Protein AF-A0A7C9ETB3-F1 (afdb_monomer_lite)

Sequence (134 aa):
LMRLDLLEASVQTIYVTVWASPNVPLHLGKIENADETLRKHAGVRLQPPISTDRHSEMGNWTEREFKVTGNSWDVNSSDISVAGFGWLSLGLKGRATLKLWTYDSVEVVLREPLVLDRAPFLERPGFWLPQTIS

Radius of gyration: 16.66 Å; chains: 1; bounding box: 48×40×36 Å

InterPro domains:
  IPR048422 NOA1/YqeH-like, C-terminal domain [PF21516] (16-113)
  IPR050896 Mitochondrial lipid metabolism GTPase [PTHR46434] (1-134)

Secondary structure (DSSP, 8-state):
-EEEEEEEESSS--EEEEEE-TTS------GGGHHHHHHHHBTTTB-SSPSHHHHHTS--EEEEEEEEEEEESSS--EEEEETTTEEEEEEEEEEEEEEEEEETTS-EEEE--S--S-HHHHSS----------

Structure (mmCIF, N/CA/C/O backbone):
data_AF-A0A7C9ETB3-F1
#
_entry.id   AF-A0A7C9ETB3-F1
#
loop_
_atom_site.group_PDB
_atom_site.id
_atom_site.type_symbol
_atom_site.label_atom_id
_atom_site.label_alt_id
_atom_site.label_comp_id
_atom_site.label_asym_id
_atom_site.label_entity_id
_atom_site.label_seq_id
_atom_site.pdbx_PDB_ins_code
_atom_site.Cartn_x
_atom_site.Cartn_y
_atom_site.Cartn_z
_atom_site.occupancy
_atom_site.B_iso_or_equiv
_atom_site.auth_seq_id
_atom_site.auth_comp_id
_atom_site.auth_asym_id
_atom_site.auth_atom_id
_atom_site.pdbx_PDB_model_num
ATOM 1 N N . LEU A 1 1 ? 4.688 -0.091 -8.298 1.00 93.25 1 LEU A N 1
ATOM 2 C CA . LEU A 1 1 ? 4.447 1.314 -7.882 1.00 93.25 1 LEU A CA 1
ATOM 3 C C . LEU A 1 1 ? 4.467 1.480 -6.370 1.00 93.25 1 LEU A C 1
ATOM 5 O O . LEU A 1 1 ? 5.239 2.289 -5.893 1.00 93.25 1 LEU A O 1
ATOM 9 N N . MET A 1 2 ? 3.663 0.720 -5.627 1.00 96.25 2 MET A N 1
ATOM 10 C CA . MET A 1 2 ? 3.707 0.679 -4.162 1.00 96.25 2 MET A CA 1
ATOM 11 C C . MET A 1 2 ? 3.326 -0.720 -3.662 1.00 96.25 2 MET A C 1
ATOM 13 O O . MET A 1 2 ? 2.728 -1.490 -4.415 1.00 96.25 2 MET A O 1
ATOM 17 N N . ARG A 1 3 ? 3.654 -1.037 -2.410 1.00 97.50 3 ARG A N 1
ATOM 18 C CA . ARG A 1 3 ? 3.192 -2.229 -1.681 1.00 97.50 3 ARG A CA 1
ATOM 19 C C . ARG A 1 3 ? 2.775 -1.812 -0.275 1.00 97.50 3 ARG A C 1
ATOM 21 O O . ARG A 1 3 ? 3.477 -1.025 0.343 1.00 97.50 3 ARG A O 1
ATOM 28 N N . LEU A 1 4 ? 1.662 -2.339 0.226 1.00 98.19 4 LEU A N 1
ATOM 29 C CA . LEU A 1 4 ? 1.246 -2.172 1.617 1.00 98.19 4 LEU A CA 1
ATOM 30 C C . LEU A 1 4 ? 1.265 -3.539 2.301 1.00 98.19 4 LEU A C 1
ATOM 32 O O . LEU A 1 4 ? 0.529 -4.434 1.894 1.00 98.19 4 LEU A O 1
ATOM 36 N N . ASP A 1 5 ? 2.066 -3.665 3.349 1.00 98.31 5 ASP A N 1
ATOM 37 C CA . ASP A 1 5 ? 2.140 -4.853 4.190 1.00 98.31 5 ASP A CA 1
ATOM 38 C C . ASP A 1 5 ? 1.416 -4.582 5.516 1.00 98.31 5 ASP A C 1
ATOM 40 O O . ASP A 1 5 ? 1.665 -3.565 6.168 1.00 98.31 5 ASP A O 1
ATOM 44 N N . LEU A 1 6 ? 0.543 -5.498 5.937 1.00 97.50 6 LEU A N 1
ATOM 45 C CA . LEU A 1 6 ? -0.053 -5.506 7.275 1.00 97.50 6 LEU A CA 1
ATOM 46 C C . LEU A 1 6 ? 0.790 -6.385 8.197 1.00 97.50 6 LEU A C 1
ATOM 48 O O . LEU A 1 6 ? 0.717 -7.607 8.111 1.00 97.50 6 LEU A O 1
ATOM 52 N N . LEU A 1 7 ? 1.595 -5.762 9.059 1.00 97.69 7 LEU A N 1
ATOM 53 C CA . LEU A 1 7 ? 2.533 -6.480 9.925 1.00 97.69 7 LEU A CA 1
ATOM 54 C C . LEU A 1 7 ? 1.836 -7.062 11.155 1.00 97.69 7 LEU A C 1
ATOM 56 O O . LEU A 1 7 ? 2.035 -8.222 11.499 1.00 97.69 7 LEU A O 1
ATOM 60 N N . GLU A 1 8 ? 1.023 -6.243 11.817 1.00 97.31 8 GLU A N 1
ATOM 61 C CA . GLU A 1 8 ? 0.316 -6.610 13.040 1.00 97.31 8 GLU A CA 1
ATOM 62 C C . GLU A 1 8 ? -1.012 -5.855 13.117 1.00 97.31 8 GLU A C 1
ATOM 64 O O . GLU A 1 8 ? -1.106 -4.698 12.699 1.00 97.31 8 GLU A O 1
ATOM 69 N N . ALA A 1 9 ? -2.035 -6.492 13.683 1.00 96.38 9 ALA A N 1
ATOM 70 C CA . ALA A 1 9 ? -3.280 -5.842 14.058 1.00 96.38 9 ALA A CA 1
ATOM 71 C C . ALA A 1 9 ? -3.791 -6.402 15.389 1.00 96.38 9 ALA A C 1
ATOM 73 O O . ALA A 1 9 ? -3.753 -7.606 15.627 1.00 96.38 9 ALA A O 1
ATOM 74 N N . SER A 1 10 ? -4.343 -5.536 16.240 1.00 96.88 10 SER A N 1
ATOM 75 C CA . SER A 1 10 ? -5.017 -5.947 17.481 1.00 96.88 10 SER A CA 1
ATOM 76 C C . SER A 1 10 ? -6.424 -6.513 17.242 1.00 96.88 10 SER A C 1
ATOM 78 O O . SER A 1 10 ? -7.163 -6.761 18.191 1.00 96.88 10 SER A O 1
ATO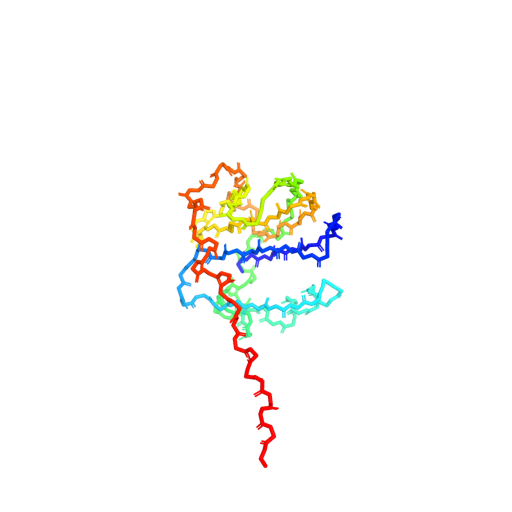M 80 N N . VAL A 1 11 ? -6.830 -6.616 15.980 1.00 91.75 11 VAL A N 1
ATOM 81 C CA . VAL A 1 11 ? -8.145 -7.039 15.504 1.00 91.75 11 VAL A CA 1
ATOM 82 C C . VAL A 1 11 ? -7.966 -8.054 14.386 1.00 91.75 11 VAL A C 1
ATOM 84 O O . VAL A 1 11 ? -6.935 -8.086 13.723 1.00 91.75 11 VAL A O 1
ATOM 87 N N . GLN A 1 12 ? -8.989 -8.873 14.154 1.00 89.25 12 GLN A N 1
ATOM 88 C CA . GLN A 1 12 ? -8.946 -9.921 13.130 1.00 89.25 12 GLN A CA 1
ATOM 89 C C . GLN A 1 12 ? -9.073 -9.391 11.696 1.00 89.25 12 GLN A C 1
ATOM 91 O O . GLN A 1 12 ? -8.844 -10.129 10.742 1.00 89.25 12 GLN A O 1
ATOM 96 N N . THR A 1 13 ? -9.488 -8.139 11.518 1.00 88.50 13 THR A N 1
ATOM 97 C CA . THR A 1 13 ? -9.777 -7.561 10.202 1.00 88.50 13 THR A CA 1
ATOM 98 C C . THR A 1 13 ? -9.381 -6.092 10.187 1.00 88.50 13 THR A C 1
ATOM 100 O O . THR A 1 13 ? -9.335 -5.449 11.229 1.00 88.50 13 THR A O 1
ATOM 103 N N . ILE A 1 14 ? -9.076 -5.572 9.007 1.00 91.19 14 ILE A N 1
ATOM 104 C CA . ILE A 1 14 ? -8.901 -4.152 8.709 1.00 91.19 14 ILE A CA 1
ATOM 105 C C . ILE A 1 14 ? -9.466 -3.925 7.308 1.00 91.19 14 ILE A C 1
ATOM 107 O O . ILE A 1 14 ? -9.292 -4.775 6.433 1.00 91.19 14 ILE A O 1
ATOM 111 N N . TYR A 1 15 ? -10.121 -2.791 7.091 1.00 90.56 15 TYR A N 1
ATOM 112 C CA . TYR A 1 15 ? -10.518 -2.359 5.760 1.00 90.56 15 TYR A CA 1
ATOM 113 C C . TYR A 1 15 ? -9.484 -1.402 5.189 1.00 90.56 15 TYR A C 1
ATOM 115 O O . TYR A 1 15 ? -9.043 -0.460 5.847 1.00 90.56 15 TYR A O 1
ATOM 123 N N . VAL A 1 16 ? -9.109 -1.654 3.939 1.00 93.06 16 VAL A N 1
ATOM 124 C CA . VAL A 1 16 ? -8.240 -0.781 3.155 1.00 93.06 16 VAL A CA 1
ATOM 125 C C . VAL A 1 16 ? -8.994 -0.418 1.884 1.00 93.06 16 VAL A C 1
ATOM 127 O O . VAL A 1 16 ? -9.138 -1.239 0.980 1.00 93.06 16 VAL A O 1
ATOM 130 N N . THR A 1 17 ? -9.487 0.814 1.815 1.00 92.56 17 THR A N 1
ATOM 131 C CA . THR A 1 17 ? -10.124 1.355 0.612 1.00 92.56 17 THR A CA 1
ATOM 132 C C . THR A 1 17 ? -9.067 2.035 -0.247 1.00 92.56 17 THR A C 1
ATOM 134 O O . THR A 1 17 ? -8.433 2.996 0.189 1.00 92.56 17 THR A O 1
ATOM 137 N N . VAL A 1 18 ? -8.878 1.558 -1.475 1.00 93.81 18 VAL A N 1
ATOM 138 C CA . VAL A 1 18 ? -7.892 2.118 -2.407 1.00 93.81 18 VAL A CA 1
ATOM 139 C C . VAL A 1 18 ? -8.548 3.172 -3.292 1.00 93.81 18 VAL A C 1
ATOM 141 O O . VAL A 1 18 ? -9.433 2.862 -4.086 1.00 93.81 18 VAL A O 1
ATOM 144 N N . TRP A 1 19 ? -8.073 4.409 -3.191 1.00 94.50 19 TRP 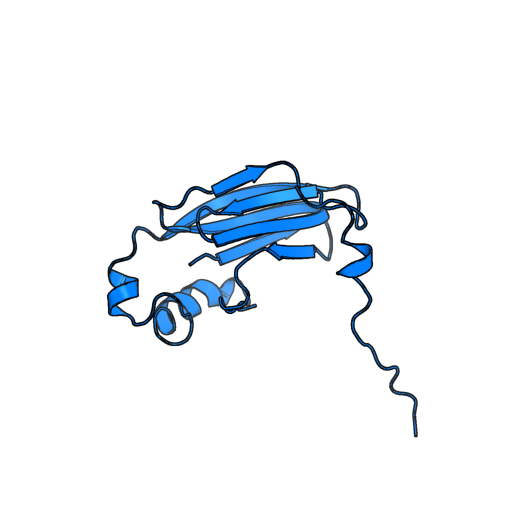A N 1
ATOM 145 C CA . TRP A 1 19 ? -8.469 5.515 -4.053 1.00 94.50 19 TRP A CA 1
ATOM 146 C C . TRP A 1 19 ? -7.348 5.790 -5.048 1.00 94.50 19 TRP A C 1
ATOM 148 O O . TRP A 1 19 ? -6.392 6.500 -4.741 1.00 94.50 19 TRP A O 1
ATOM 158 N N . ALA A 1 20 ? -7.448 5.188 -6.229 1.00 95.00 20 ALA A N 1
ATOM 159 C CA . ALA A 1 20 ? -6.450 5.289 -7.288 1.00 95.00 20 ALA A CA 1
ATOM 160 C C . ALA A 1 20 ? -7.113 5.205 -8.671 1.00 95.00 20 ALA A C 1
ATOM 162 O O . ALA A 1 20 ? -8.321 4.992 -8.791 1.00 95.00 20 ALA A O 1
ATOM 163 N N . SER A 1 21 ? -6.315 5.364 -9.729 1.00 94.88 21 SER A N 1
ATOM 164 C CA . SER A 1 21 ? -6.781 5.142 -11.101 1.00 94.88 21 SER A CA 1
ATOM 165 C C . SER A 1 21 ? -7.303 3.706 -11.278 1.00 94.88 21 SER A C 1
ATOM 167 O O . SER A 1 21 ? -6.599 2.766 -10.903 1.00 94.88 21 SER A O 1
ATOM 169 N N . PRO A 1 22 ? -8.473 3.503 -11.917 1.00 92.69 22 PRO A N 1
ATOM 170 C CA . PRO A 1 22 ? -9.026 2.167 -12.160 1.00 92.69 22 PRO A CA 1
ATOM 171 C C . PRO A 1 22 ? -8.174 1.327 -13.123 1.00 92.69 22 PRO A C 1
ATOM 173 O O . PRO A 1 22 ? -8.370 0.121 -13.233 1.00 92.69 22 PRO A O 1
ATOM 176 N N . ASN A 1 23 ? -7.219 1.953 -13.815 1.00 91.31 23 ASN A N 1
ATOM 177 C CA . ASN A 1 23 ? -6.308 1.281 -14.737 1.00 91.31 23 ASN A CA 1
ATOM 178 C C . ASN A 1 23 ? -5.071 0.697 -14.039 1.00 91.31 23 ASN A C 1
ATOM 180 O O . ASN A 1 23 ? -4.241 0.077 -14.701 1.00 91.31 23 ASN A O 1
ATOM 184 N N . VAL A 1 24 ? -4.906 0.921 -12.731 1.00 90.94 24 VAL A N 1
ATOM 185 C CA . VAL A 1 24 ? -3.793 0.348 -11.972 1.00 90.94 24 VAL A CA 1
ATOM 186 C C . VAL A 1 24 ? -4.255 -0.954 -11.315 1.00 90.94 24 VAL A C 1
ATOM 188 O O . VAL A 1 24 ? -5.131 -0.912 -10.449 1.00 90.94 24 VAL A O 1
ATOM 191 N N . PRO A 1 25 ? -3.693 -2.114 -11.700 1.00 92.56 25 PRO A N 1
ATOM 192 C CA . PRO A 1 25 ? -4.105 -3.386 -11.130 1.00 92.56 25 PRO A CA 1
ATOM 193 C C . PRO A 1 25 ? -3.667 -3.500 -9.669 1.00 92.56 25 PRO A C 1
ATOM 195 O O . PRO A 1 25 ? -2.578 -3.069 -9.279 1.00 92.56 25 PRO A O 1
ATOM 198 N N . LEU A 1 26 ? -4.523 -4.126 -8.864 1.00 93.38 26 LEU A N 1
ATOM 199 C CA . LEU A 1 26 ? -4.249 -4.439 -7.467 1.00 93.38 26 LEU A CA 1
ATOM 200 C C . LEU A 1 26 ? -3.979 -5.936 -7.328 1.00 93.38 26 LEU A C 1
ATOM 202 O O . LEU A 1 26 ? -4.709 -6.768 -7.866 1.00 93.38 26 LEU A O 1
ATOM 206 N N . HIS A 1 27 ? -2.933 -6.274 -6.580 1.00 94.44 27 HIS A N 1
ATOM 207 C CA . HIS A 1 27 ? -2.528 -7.651 -6.332 1.00 94.44 27 HIS A CA 1
ATOM 208 C C . HIS A 1 27 ? -2.522 -7.904 -4.827 1.00 94.44 27 HIS A C 1
ATOM 210 O O . HIS A 1 27 ? -1.788 -7.246 -4.092 1.00 94.44 27 HIS A O 1
ATOM 216 N N . LEU A 1 28 ? -3.334 -8.861 -4.379 1.00 94.75 28 LEU A N 1
ATOM 217 C CA . LEU A 1 28 ? -3.360 -9.311 -2.991 1.00 94.75 28 LEU A CA 1
ATOM 218 C C . LEU A 1 28 ? -2.506 -10.574 -2.847 1.0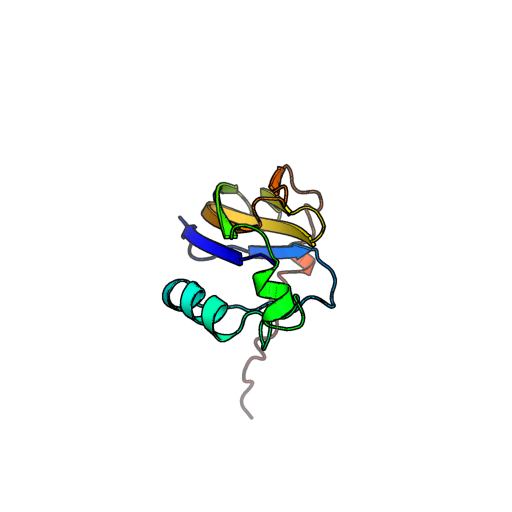0 94.75 28 LEU A C 1
ATOM 220 O O . LEU A 1 28 ? -2.585 -11.485 -3.672 1.00 94.75 28 LEU A O 1
ATOM 224 N N . GLY A 1 29 ? -1.697 -10.636 -1.795 1.00 94.88 29 GLY A N 1
ATOM 225 C CA . GLY A 1 29 ? -0.803 -11.758 -1.542 1.00 94.88 29 GLY A CA 1
ATOM 226 C C . GLY A 1 29 ? -0.298 -11.774 -0.106 1.00 94.88 29 GLY A C 1
ATOM 227 O O . GLY A 1 29 ? -0.641 -10.909 0.696 1.00 94.88 29 GLY A O 1
ATOM 228 N N . LYS A 1 30 ? 0.516 -12.783 0.209 1.00 96.69 30 LYS A N 1
ATOM 229 C CA . LYS A 1 30 ? 1.162 -12.915 1.517 1.00 96.69 30 LYS A CA 1
ATOM 230 C C . LYS A 1 30 ? 2.509 -12.198 1.539 1.00 96.69 30 LYS A C 1
ATOM 232 O O . LYS A 1 30 ? 3.220 -12.210 0.531 1.00 96.69 30 LYS A O 1
ATOM 237 N N . ILE A 1 31 ? 2.871 -11.642 2.695 1.00 97.62 31 ILE A N 1
ATOM 238 C CA . ILE A 1 31 ? 4.116 -10.882 2.883 1.00 97.62 31 ILE A CA 1
ATOM 239 C C . ILE A 1 31 ? 5.333 -11.777 2.624 1.00 97.62 31 ILE A C 1
ATOM 241 O O . ILE A 1 31 ? 6.264 -11.352 1.946 1.00 97.62 31 ILE A O 1
ATOM 245 N N . GLU A 1 32 ? 5.284 -13.043 3.053 1.00 97.62 32 GLU A N 1
ATOM 246 C CA . GLU A 1 32 ? 6.381 -14.014 2.886 1.00 97.62 32 GLU A CA 1
ATOM 247 C C . GLU A 1 32 ? 6.856 -14.168 1.429 1.00 97.62 32 GLU A C 1
ATOM 249 O O . GLU A 1 32 ? 8.033 -14.416 1.182 1.00 97.62 32 GLU A O 1
ATOM 254 N N . ASN A 1 33 ? 5.955 -13.985 0.457 1.00 97.06 33 ASN A N 1
ATOM 255 C CA . ASN A 1 33 ? 6.253 -14.146 -0.968 1.00 97.06 33 ASN A CA 1
ATOM 256 C C . ASN A 1 33 ? 6.399 -12.804 -1.703 1.00 97.06 33 ASN A C 1
ATOM 258 O O . ASN A 1 33 ? 6.607 -12.787 -2.921 1.00 97.06 33 ASN A O 1
ATOM 262 N N . ALA A 1 34 ? 6.240 -11.673 -1.014 1.00 96.94 34 ALA A N 1
ATOM 263 C CA . ALA A 1 34 ? 6.089 -10.373 -1.656 1.00 96.94 34 ALA A CA 1
ATOM 264 C C . ALA A 1 34 ? 7.362 -9.929 -2.396 1.00 96.94 34 ALA A C 1
ATOM 266 O O . ALA A 1 34 ? 7.276 -9.447 -3.527 1.00 96.94 34 ALA A O 1
ATOM 267 N N . ASP A 1 35 ? 8.541 -10.139 -1.807 1.00 96.88 35 ASP A N 1
ATOM 268 C CA . ASP A 1 35 ? 9.824 -9.776 -2.427 1.00 96.88 35 ASP A CA 1
ATOM 269 C C . ASP A 1 35 ? 10.173 -10.678 -3.615 1.00 96.88 35 ASP A C 1
ATOM 271 O O . ASP A 1 35 ? 10.662 -10.213 -4.646 1.00 96.88 35 ASP A O 1
ATOM 275 N N . GLU A 1 36 ? 9.883 -11.978 -3.511 1.00 97.12 36 GLU A N 1
ATOM 276 C CA . GLU A 1 36 ? 10.024 -12.901 -4.637 1.00 97.12 36 GLU A CA 1
ATOM 277 C C . GLU A 1 36 ? 9.087 -12.525 -5.788 1.00 97.12 36 GLU A C 1
ATOM 279 O O . GLU A 1 36 ? 9.509 -12.512 -6.947 1.00 97.12 36 GLU A O 1
ATOM 284 N N . THR A 1 37 ? 7.838 -12.182 -5.469 1.00 96.38 37 THR A N 1
ATOM 285 C CA . THR A 1 37 ? 6.836 -11.761 -6.453 1.00 96.38 37 THR A CA 1
ATOM 286 C C . THR A 1 37 ? 7.289 -10.492 -7.167 1.00 96.38 37 THR A C 1
ATOM 288 O O . THR A 1 37 ? 7.254 -10.450 -8.397 1.00 96.38 37 THR A O 1
ATOM 291 N N . LEU A 1 38 ? 7.776 -9.489 -6.427 1.00 95.00 38 LEU A N 1
ATOM 292 C CA . LEU A 1 38 ? 8.317 -8.260 -7.008 1.00 95.00 38 LEU A CA 1
ATOM 293 C C . LEU A 1 38 ? 9.489 -8.570 -7.945 1.00 95.00 38 LEU A C 1
ATOM 295 O O . LEU A 1 38 ? 9.444 -8.214 -9.120 1.00 95.00 38 LEU A O 1
ATOM 299 N N . ARG A 1 39 ? 10.487 -9.322 -7.466 1.00 94.50 39 ARG A N 1
ATOM 300 C CA . ARG A 1 39 ? 11.682 -9.682 -8.243 1.00 94.50 39 ARG A CA 1
ATOM 301 C C . ARG A 1 39 ? 11.352 -10.428 -9.537 1.00 94.50 39 ARG A C 1
ATOM 303 O O . ARG A 1 39 ? 11.968 -10.164 -10.563 1.00 94.50 39 ARG A O 1
ATOM 310 N N . LYS A 1 40 ? 10.414 -11.379 -9.499 1.00 95.56 40 LYS A N 1
ATOM 311 C CA . LYS A 1 40 ? 10.070 -12.215 -10.662 1.00 95.56 40 LYS A CA 1
ATOM 312 C C . LYS A 1 40 ? 9.121 -11.537 -11.648 1.00 95.56 40 LYS A C 1
ATOM 314 O O . LYS A 1 40 ? 9.035 -11.979 -12.794 1.00 95.56 40 LYS A O 1
ATOM 319 N N . HIS A 1 41 ? 8.340 -10.550 -11.208 1.00 96.06 41 HIS A N 1
ATOM 320 C CA . HIS A 1 41 ? 7.191 -10.076 -11.983 1.00 96.06 41 HIS A CA 1
ATOM 321 C C . HIS A 1 41 ? 7.130 -8.572 -12.221 1.00 96.06 41 HIS A C 1
ATOM 323 O O . HIS A 1 41 ? 6.294 -8.162 -13.031 1.00 96.06 41 HIS A O 1
ATOM 329 N N . ALA A 1 42 ? 7.983 -7.762 -11.593 1.00 94.56 42 ALA A N 1
ATOM 330 C CA . ALA A 1 42 ? 8.095 -6.338 -11.898 1.00 94.56 42 ALA A CA 1
ATOM 331 C C . ALA A 1 42 ? 8.401 -6.109 -13.383 1.00 94.56 42 ALA A C 1
ATOM 333 O O . ALA A 1 42 ? 9.291 -6.743 -13.949 1.00 94.56 42 ALA A O 1
ATOM 334 N N . GLY A 1 43 ? 7.622 -5.246 -14.037 1.00 93.56 43 GLY A N 1
ATOM 335 C CA . GLY A 1 43 ? 7.780 -4.988 -15.468 1.00 93.56 43 GLY A CA 1
ATOM 336 C C . GLY A 1 43 ? 7.174 -6.054 -16.386 1.00 93.56 43 GLY A C 1
ATOM 337 O O . GLY A 1 43 ? 7.073 -5.825 -17.589 1.00 93.56 43 GLY A O 1
ATOM 338 N N . VAL A 1 44 ? 6.720 -7.193 -15.847 1.00 93.25 44 VAL A N 1
ATOM 339 C CA . VAL A 1 44 ? 6.142 -8.311 -16.618 1.00 93.25 44 VAL A CA 1
ATOM 340 C C . VAL A 1 44 ? 4.667 -8.509 -16.282 1.00 93.25 44 VAL A C 1
ATOM 342 O O . VAL A 1 44 ? 3.814 -8.277 -17.129 1.00 93.25 44 VAL A O 1
ATOM 345 N N . ARG A 1 45 ? 4.357 -8.924 -15.045 1.00 92.62 45 ARG A N 1
ATOM 346 C CA . ARG A 1 45 ? 2.969 -9.089 -14.562 1.00 92.62 45 ARG A CA 1
ATOM 347 C C . ARG A 1 45 ? 2.555 -7.983 -13.601 1.00 92.62 45 ARG A C 1
ATOM 349 O O . ARG A 1 45 ? 1.395 -7.598 -13.587 1.00 92.62 45 ARG A O 1
ATOM 356 N N . LEU A 1 46 ? 3.504 -7.473 -12.817 1.00 94.06 46 LEU A N 1
ATOM 357 C CA . LEU A 1 46 ? 3.324 -6.281 -12.000 1.00 94.06 46 LEU A CA 1
ATOM 358 C C . LEU A 1 46 ? 3.644 -5.070 -12.873 1.00 94.06 46 LEU A C 1
ATOM 360 O O . LEU A 1 46 ? 4.797 -4.636 -12.961 1.00 94.06 46 LEU A O 1
ATOM 364 N N . GLN A 1 47 ? 2.616 -4.584 -13.559 1.00 93.12 47 GLN A N 1
ATOM 365 C CA . GLN A 1 47 ? 2.675 -3.394 -14.395 1.00 93.12 47 GLN A CA 1
ATOM 366 C C . GLN A 1 47 ? 1.619 -2.390 -13.927 1.00 93.12 47 GLN A C 1
ATOM 368 O O . GLN A 1 47 ? 0.522 -2.803 -13.551 1.00 93.12 47 GLN A O 1
ATOM 373 N N . PRO A 1 48 ? 1.908 -1.079 -13.964 1.00 92.19 48 PRO A N 1
ATOM 374 C CA . PRO A 1 48 ? 3.174 -0.440 -14.359 1.00 92.19 48 PRO A CA 1
ATOM 375 C C . PRO A 1 48 ? 4.312 -0.591 -13.315 1.00 92.19 48 PRO A C 1
ATOM 377 O O . PRO A 1 48 ? 4.035 -0.845 -12.136 1.00 92.19 48 PRO A O 1
ATOM 380 N N . PRO A 1 49 ? 5.592 -0.387 -13.703 1.00 91.69 49 PRO A N 1
ATOM 381 C CA . PRO A 1 49 ? 6.100 0.051 -15.018 1.00 91.69 49 PRO A CA 1
ATOM 382 C C . PRO A 1 49 ? 5.970 -1.022 -16.111 1.00 91.69 49 PRO A C 1
ATOM 384 O O . PRO A 1 49 ? 5.839 -2.203 -15.811 1.00 91.69 49 PRO A O 1
ATOM 387 N N . ILE A 1 50 ? 5.971 -0.607 -17.381 1.00 89.50 50 ILE A N 1
ATOM 388 C CA . ILE A 1 50 ? 5.895 -1.518 -18.535 1.00 89.50 50 ILE A CA 1
ATOM 389 C C . ILE A 1 50 ? 7.325 -1.893 -18.924 1.00 89.50 50 ILE A C 1
ATOM 391 O O . ILE A 1 50 ? 8.073 -1.010 -19.334 1.00 89.50 50 ILE A O 1
ATOM 395 N N . SER A 1 51 ? 7.677 -3.179 -18.835 1.00 92.94 51 SER A N 1
ATOM 396 C CA . SER A 1 51 ? 9.021 -3.772 -18.999 1.00 92.94 51 SER A CA 1
ATOM 397 C C . SER A 1 51 ? 9.941 -3.729 -17.775 1.00 92.94 51 SER A C 1
ATOM 399 O O . SER A 1 51 ? 9.832 -2.880 -16.887 1.00 92.94 51 SER A O 1
ATOM 401 N N . THR A 1 52 ? 10.872 -4.682 -17.756 1.00 92.31 52 THR A N 1
ATOM 402 C CA . THR A 1 52 ? 11.957 -4.792 -16.775 1.00 92.31 52 THR A CA 1
ATOM 403 C C . THR A 1 52 ? 12.940 -3.632 -16.866 1.00 92.31 52 THR A C 1
ATOM 405 O O . THR A 1 52 ? 13.437 -3.187 -15.837 1.00 92.31 52 THR A O 1
ATOM 408 N N . ASP A 1 53 ? 13.169 -3.102 -18.068 1.00 93.44 53 ASP A N 1
ATOM 409 C CA . ASP A 1 53 ? 14.095 -1.991 -18.298 1.00 93.44 53 ASP A CA 1
ATOM 410 C C . ASP A 1 53 ? 13.572 -0.734 -17.602 1.00 93.44 53 ASP A C 1
ATOM 412 O O . ASP A 1 53 ? 14.248 -0.160 -16.750 1.00 93.44 53 ASP A O 1
ATOM 416 N N . ARG A 1 54 ? 12.292 -0.400 -17.822 1.00 92.25 54 ARG A N 1
ATOM 417 C CA . ARG A 1 54 ? 11.628 0.712 -17.123 1.00 92.25 54 ARG A CA 1
ATOM 418 C C . ARG A 1 54 ? 11.582 0.521 -15.609 1.00 92.25 54 ARG A C 1
ATOM 420 O O . ARG A 1 54 ? 11.604 1.507 -14.883 1.00 92.25 54 ARG A O 1
ATOM 427 N N . HIS A 1 55 ? 11.496 -0.721 -15.130 1.00 91.38 55 HIS A N 1
ATOM 428 C CA . HIS A 1 55 ? 11.595 -1.020 -13.701 1.00 91.38 55 HIS A CA 1
ATOM 429 C C . HIS A 1 55 ? 13.007 -0.778 -13.151 1.00 91.38 55 HIS A C 1
ATOM 431 O O . HIS A 1 55 ? 13.140 -0.253 -12.051 1.00 91.38 55 HIS A O 1
ATOM 437 N N . SER A 1 56 ? 14.048 -1.128 -13.908 1.00 89.38 56 SER A N 1
ATOM 438 C CA . SER A 1 56 ? 15.445 -0.940 -13.497 1.00 89.38 56 SER A CA 1
ATOM 439 C C . SER A 1 56 ? 15.864 0.530 -13.404 1.00 89.38 56 SER A C 1
ATOM 441 O O . SER A 1 56 ? 16.761 0.862 -12.639 1.00 89.38 56 SER A O 1
ATOM 443 N N . GLU A 1 57 ? 15.183 1.409 -14.142 1.00 91.94 57 GLU A N 1
ATOM 444 C CA . GLU A 1 57 ? 15.367 2.863 -14.072 1.00 91.94 57 GLU A CA 1
ATOM 445 C C . GLU A 1 57 ? 14.697 3.507 -12.847 1.00 91.94 57 GLU A C 1
ATOM 447 O O . GLU A 1 57 ? 14.857 4.706 -12.613 1.00 91.94 57 GLU A O 1
ATOM 452 N N . MET A 1 58 ? 13.891 2.756 -12.090 1.00 89.62 58 MET A N 1
ATOM 453 C CA . MET A 1 58 ? 13.217 3.307 -10.921 1.00 89.62 58 MET A CA 1
ATOM 454 C C . MET A 1 58 ? 14.200 3.497 -9.759 1.00 89.62 58 MET A C 1
ATOM 456 O O . MET A 1 58 ? 15.223 2.822 -9.675 1.00 89.62 58 MET A O 1
ATOM 460 N N . GLY A 1 59 ? 13.887 4.444 -8.870 1.00 90.88 59 GLY A N 1
ATOM 461 C CA . GLY A 1 59 ? 14.724 4.774 -7.714 1.00 90.88 59 GLY A CA 1
ATOM 462 C C . GLY A 1 59 ? 14.819 3.650 -6.679 1.00 90.88 59 GLY A C 1
ATOM 463 O O . GLY A 1 59 ? 14.427 2.504 -6.913 1.00 90.88 59 GLY A O 1
ATOM 464 N N . ASN A 1 60 ? 15.302 3.980 -5.485 1.00 94.75 60 ASN A N 1
ATOM 465 C CA . ASN A 1 60 ? 15.434 2.972 -4.439 1.00 94.75 60 ASN A CA 1
ATOM 466 C C . ASN A 1 60 ? 14.061 2.581 -3.895 1.00 94.75 60 ASN A C 1
ATOM 468 O O . ASN A 1 60 ? 13.263 3.435 -3.510 1.00 94.75 60 ASN A O 1
ATOM 472 N N . TRP A 1 61 ? 13.797 1.278 -3.833 1.00 95.62 61 TRP A N 1
ATOM 473 C CA . TRP A 1 61 ? 12.604 0.733 -3.197 1.00 95.62 61 TRP A CA 1
ATOM 474 C C . TRP A 1 61 ? 12.771 0.785 -1.677 1.00 95.62 61 TRP A C 1
ATOM 476 O O . TRP A 1 61 ? 13.585 0.050 -1.122 1.00 95.62 61 TRP A O 1
ATOM 486 N N . THR A 1 62 ? 12.036 1.675 -1.017 1.00 96.56 62 THR A N 1
ATOM 487 C CA . THR A 1 62 ? 12.188 1.979 0.412 1.00 96.56 62 THR A CA 1
ATOM 488 C C . THR A 1 62 ? 10.873 1.822 1.158 1.00 96.56 62 THR A C 1
ATOM 490 O O . THR A 1 62 ? 9.788 1.989 0.592 1.00 96.56 62 THR A O 1
ATOM 493 N N . GLU A 1 63 ? 10.967 1.494 2.442 1.00 96.62 63 GLU A N 1
ATOM 494 C CA . GLU A 1 63 ? 9.830 1.323 3.332 1.00 96.62 63 GLU A CA 1
ATOM 495 C C . GLU A 1 63 ? 9.580 2.515 4.261 1.00 96.62 63 GLU A C 1
ATOM 497 O O . GLU A 1 63 ? 10.487 3.240 4.672 1.00 96.62 63 GLU A O 1
ATOM 502 N N . ARG A 1 64 ? 8.316 2.672 4.660 1.00 97.81 64 ARG A N 1
ATOM 503 C CA . ARG A 1 64 ? 7.876 3.555 5.742 1.00 97.81 64 ARG A CA 1
ATOM 504 C C . ARG A 1 64 ? 6.872 2.809 6.615 1.00 97.81 64 ARG A C 1
ATOM 506 O O . ARG A 1 64 ? 5.916 2.224 6.104 1.00 97.81 64 ARG A O 1
ATOM 513 N N . GLU A 1 65 ? 7.101 2.807 7.925 1.00 98.31 65 GLU A N 1
ATOM 514 C CA . GLU A 1 65 ? 6.203 2.176 8.896 1.00 98.31 65 GLU A CA 1
ATOM 515 C C . GLU A 1 65 ? 5.156 3.177 9.400 1.00 98.31 65 GLU A C 1
ATOM 517 O O . GLU A 1 65 ? 5.479 4.314 9.742 1.00 98.31 65 GLU A O 1
ATOM 522 N N . PHE A 1 66 ? 3.904 2.730 9.486 1.00 98.06 66 PHE A N 1
ATOM 523 C CA . PHE A 1 66 ? 2.777 3.494 10.003 1.00 98.06 66 PHE A CA 1
ATOM 524 C C . PHE A 1 66 ? 2.096 2.721 11.125 1.00 98.06 66 PHE A C 1
ATOM 526 O O . PHE A 1 66 ? 1.723 1.559 10.967 1.00 98.06 66 PHE A O 1
ATOM 533 N N . LYS A 1 67 ? 1.889 3.392 12.257 1.00 97.44 67 LYS A N 1
ATOM 534 C CA . LYS A 1 67 ? 1.079 2.885 13.365 1.00 97.44 67 LYS A CA 1
ATOM 535 C C . LYS A 1 67 ? -0.234 3.642 13.356 1.00 97.44 67 LYS A C 1
ATOM 537 O O . LYS A 1 67 ? -0.244 4.849 13.574 1.00 97.44 67 LYS A O 1
ATOM 542 N N . VAL A 1 68 ? -1.318 2.931 13.080 1.00 96.38 68 VAL A N 1
ATOM 543 C CA . VAL A 1 68 ? -2.652 3.514 12.935 1.00 96.38 68 VAL A CA 1
ATOM 544 C C . VAL A 1 68 ? -3.572 2.982 14.016 1.00 96.38 68 VAL A C 1
ATOM 546 O O . VAL A 1 68 ? -3.446 1.837 14.462 1.00 96.38 68 VAL A O 1
ATOM 549 N N . THR A 1 69 ? -4.497 3.825 14.452 1.00 96.31 69 THR A N 1
ATOM 550 C CA . THR A 1 69 ? -5.518 3.474 15.432 1.00 96.31 69 THR A CA 1
ATOM 551 C C . THR A 1 69 ? -6.875 3.932 14.928 1.00 96.31 69 THR A C 1
ATOM 553 O O . THR A 1 69 ? -6.971 4.895 14.175 1.00 96.31 69 THR A O 1
ATOM 556 N N . GLY A 1 70 ? -7.920 3.217 15.324 1.00 93.69 70 GLY A N 1
ATOM 557 C CA . GLY A 1 70 ? -9.290 3.510 14.939 1.00 93.69 70 GLY A CA 1
ATOM 558 C C . GLY A 1 70 ? -10.275 2.964 15.960 1.00 93.69 70 GLY A C 1
ATOM 559 O O . GLY A 1 70 ? -9.953 2.062 16.738 1.00 93.69 70 GLY A O 1
ATOM 560 N N . ASN A 1 71 ? -11.475 3.534 16.002 1.00 92.12 71 ASN A N 1
ATOM 561 C CA . ASN A 1 71 ? -12.494 3.215 17.006 1.00 92.12 71 ASN A CA 1
ATOM 562 C C . ASN A 1 71 ? -13.839 2.782 16.401 1.00 92.12 71 ASN A C 1
ATOM 564 O O . ASN A 1 71 ? -14.759 2.449 17.154 1.00 92.12 71 ASN A O 1
ATOM 568 N N . SER A 1 72 ? -13.947 2.745 15.072 1.00 87.75 72 SER A N 1
ATOM 569 C CA . SER A 1 72 ? -15.191 2.499 14.354 1.00 87.75 72 SER A CA 1
ATOM 570 C C . SER A 1 72 ? -14.948 1.723 13.064 1.00 87.75 72 SER A C 1
ATOM 572 O O . SER A 1 72 ? -13.871 1.792 12.477 1.00 87.75 72 SER A O 1
ATOM 574 N N . TRP A 1 73 ? -15.976 0.994 12.641 1.00 84.62 73 TRP A N 1
ATOM 575 C CA . TRP A 1 73 ? -16.067 0.413 11.302 1.00 84.62 73 TRP A CA 1
ATOM 576 C C . TRP A 1 73 ? -16.845 1.320 10.348 1.00 84.62 73 TRP A C 1
ATOM 578 O O . TRP A 1 73 ? -16.623 1.284 9.150 1.00 84.62 73 TRP A O 1
ATOM 588 N N . ASP A 1 74 ? -17.701 2.195 10.878 1.00 82.56 74 ASP A N 1
ATOM 589 C CA . ASP A 1 74 ? -18.555 3.063 10.066 1.00 82.56 74 ASP A CA 1
ATOM 590 C C . ASP A 1 74 ? -17.812 4.288 9.516 1.00 82.56 74 ASP A C 1
ATOM 592 O O . ASP A 1 74 ? -18.308 4.953 8.605 1.00 82.56 74 ASP A O 1
ATOM 596 N N . VAL A 1 75 ? -16.641 4.603 10.086 1.00 84.00 75 VAL A N 1
ATOM 597 C CA . VAL A 1 75 ? -15.808 5.728 9.659 1.00 84.00 75 VAL A CA 1
ATOM 598 C C . VAL A 1 75 ? -14.346 5.344 9.492 1.00 84.00 75 VAL A C 1
ATOM 600 O O . VAL A 1 75 ? -13.760 4.655 10.331 1.00 84.00 75 VAL A O 1
ATOM 603 N N . ASN A 1 76 ? -13.741 5.843 8.414 1.00 82.75 76 ASN A N 1
ATOM 604 C CA . ASN A 1 76 ? -12.306 5.703 8.194 1.00 82.75 76 ASN A CA 1
ATOM 605 C C . ASN A 1 76 ? -11.525 6.448 9.281 1.00 82.75 76 ASN A C 1
ATOM 607 O O . ASN A 1 76 ? -11.912 7.526 9.724 1.00 82.75 76 ASN A O 1
ATOM 611 N N . SER A 1 77 ? -10.416 5.852 9.708 1.00 88.88 77 SER A N 1
ATOM 612 C CA . SER A 1 77 ? -9.589 6.345 10.810 1.00 88.88 77 SER A CA 1
ATOM 613 C C . SER A 1 77 ? -8.403 7.180 10.338 1.00 88.88 77 SER A C 1
ATOM 615 O O . SER A 1 77 ? -7.978 8.089 11.036 1.00 88.88 77 SER A O 1
ATOM 617 N N . SER A 1 78 ? -7.845 6.871 9.166 1.00 94.56 78 SER A N 1
ATOM 618 C CA . SER A 1 78 ? -6.747 7.647 8.576 1.00 94.56 78 SER A CA 1
ATOM 619 C C . SER A 1 78 ? -6.597 7.360 7.085 1.00 94.56 78 SER A C 1
ATOM 621 O O . SER A 1 78 ? -6.997 6.295 6.611 1.00 94.56 78 SER A O 1
ATOM 623 N N . ASP A 1 79 ? -5.981 8.296 6.365 1.00 96.88 79 ASP A N 1
ATOM 624 C CA . ASP A 1 79 ? -5.534 8.096 4.988 1.00 96.88 79 ASP A CA 1
ATOM 625 C C . ASP A 1 79 ? -4.001 8.051 4.924 1.00 96.88 79 ASP A C 1
ATOM 627 O O . ASP A 1 79 ? -3.319 8.924 5.465 1.00 96.88 79 ASP A O 1
ATOM 631 N N . ILE A 1 80 ? -3.458 7.096 4.170 1.00 98.06 80 ILE A N 1
ATOM 632 C CA . ILE A 1 80 ? -2.071 7.122 3.696 1.00 98.06 80 ILE A CA 1
ATOM 633 C C . ILE A 1 80 ? -2.077 7.657 2.262 1.00 98.06 80 ILE A C 1
ATOM 635 O O . ILE A 1 80 ? -2.432 6.947 1.320 1.00 98.06 80 ILE A O 1
ATOM 639 N N . SER A 1 81 ? -1.705 8.924 2.096 1.00 98.12 81 SER A N 1
ATOM 640 C CA . SER A 1 81 ? -1.601 9.597 0.800 1.00 98.12 81 SER A CA 1
ATOM 641 C C . SER A 1 81 ? -0.262 9.283 0.140 1.00 98.12 81 SER A C 1
ATOM 643 O O . SER A 1 81 ? 0.780 9.440 0.770 1.00 98.12 81 SER A O 1
ATOM 645 N N . VAL A 1 82 ? -0.283 8.877 -1.130 1.00 97.94 82 VAL A N 1
ATOM 646 C CA . VAL A 1 82 ? 0.900 8.516 -1.924 1.00 97.94 82 VAL A CA 1
ATOM 647 C C . VAL A 1 82 ? 0.929 9.383 -3.180 1.00 97.94 82 VAL A C 1
ATOM 649 O O . VAL A 1 82 ? 0.057 9.271 -4.048 1.00 97.94 82 VAL A O 1
ATOM 652 N N . ALA A 1 83 ? 1.928 10.262 -3.281 1.00 97.12 83 ALA A N 1
ATOM 653 C CA . ALA A 1 83 ? 2.017 11.241 -4.360 1.00 97.12 83 ALA A CA 1
ATOM 654 C C . ALA A 1 83 ? 1.985 10.575 -5.749 1.00 97.12 83 ALA A C 1
ATOM 656 O O . ALA A 1 83 ? 2.673 9.589 -6.006 1.00 97.12 83 ALA A O 1
ATOM 657 N N . GLY A 1 84 ? 1.147 11.105 -6.646 1.00 93.75 84 GLY A N 1
ATOM 658 C CA . GLY A 1 84 ? 0.985 10.606 -8.017 1.00 93.75 84 GLY A CA 1
ATOM 659 C C . GLY A 1 84 ? 0.205 9.291 -8.166 1.00 93.75 84 GLY A C 1
ATOM 660 O O . GLY A 1 84 ? -0.177 8.954 -9.284 1.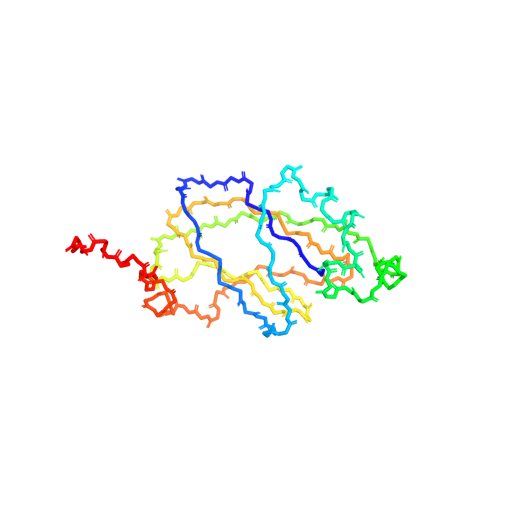00 93.75 84 GLY A O 1
ATOM 661 N N . PHE A 1 85 ? -0.075 8.567 -7.077 1.00 94.56 85 PHE A N 1
ATOM 662 C CA . PHE A 1 85 ? -0.880 7.341 -7.102 1.00 94.56 85 PHE A CA 1
ATOM 663 C C . PHE A 1 85 ? -2.321 7.588 -6.640 1.00 94.56 85 PHE A C 1
ATOM 665 O O . PHE A 1 85 ? -3.265 7.151 -7.298 1.00 94.56 85 PHE A O 1
ATOM 672 N N . GLY A 1 86 ? -2.484 8.298 -5.520 1.00 96.62 86 GLY A N 1
ATOM 673 C CA . GLY A 1 86 ? -3.763 8.467 -4.835 1.00 96.62 86 GLY A CA 1
ATOM 674 C C . GLY A 1 86 ? -3.606 8.261 -3.331 1.00 96.62 86 GLY A C 1
ATOM 675 O O . GLY A 1 86 ? -2.636 8.740 -2.745 1.00 96.62 86 GLY A O 1
ATOM 676 N N . TRP A 1 87 ? -4.536 7.558 -2.685 1.00 97.31 87 TRP A N 1
ATOM 677 C CA . TRP A 1 87 ? -4.423 7.256 -1.256 1.00 97.31 87 TRP A CA 1
ATOM 678 C C . TRP A 1 87 ? -5.076 5.932 -0.861 1.00 97.31 87 TRP A C 1
ATOM 680 O O . TRP A 1 87 ? -5.911 5.372 -1.572 1.00 97.31 87 TRP A O 1
ATOM 690 N N . LEU A 1 88 ? -4.680 5.438 0.307 1.00 96.44 88 LEU A N 1
ATOM 691 C CA . LEU A 1 88 ? -5.292 4.303 0.982 1.00 96.44 88 LEU A CA 1
ATOM 692 C C . LEU A 1 88 ? -6.054 4.820 2.196 1.00 96.44 88 LEU A C 1
ATOM 694 O O . LEU A 1 88 ? -5.445 5.444 3.058 1.00 96.44 88 LEU A O 1
ATOM 698 N N . SER A 1 89 ? -7.353 4.556 2.274 1.00 95.31 89 SER A N 1
ATOM 699 C CA . SER A 1 89 ? -8.164 4.888 3.446 1.00 95.31 89 SER A CA 1
ATOM 700 C C . SER A 1 89 ? -8.326 3.662 4.335 1.00 95.31 89 SER A C 1
ATOM 702 O O . SER A 1 89 ? -8.642 2.579 3.840 1.00 95.31 89 SER A O 1
ATOM 704 N N . LEU A 1 90 ? -8.065 3.820 5.629 1.00 94.38 90 LEU A N 1
ATOM 705 C CA . LEU A 1 90 ? -7.981 2.725 6.591 1.00 94.38 90 LEU A CA 1
ATOM 706 C C . LEU A 1 90 ? -9.166 2.765 7.554 1.00 94.38 90 LEU A C 1
ATOM 708 O O . LEU A 1 90 ? -9.316 3.728 8.305 1.00 94.38 90 LEU A O 1
ATOM 712 N N . GLY A 1 91 ? -9.962 1.698 7.569 1.00 92.38 91 GLY A N 1
ATOM 713 C CA . GLY A 1 91 ? -11.055 1.478 8.517 1.00 92.38 91 GLY A CA 1
ATOM 714 C C . GLY A 1 91 ? -10.703 0.356 9.491 1.00 92.38 91 GLY A C 1
ATOM 715 O O . GLY A 1 91 ? -10.436 -0.773 9.075 1.00 92.38 91 GLY A O 1
ATOM 716 N N . LEU A 1 92 ? -10.665 0.654 10.792 1.00 91.81 92 LEU A N 1
ATOM 717 C CA . LEU A 1 92 ? -10.412 -0.336 11.838 1.00 91.81 92 LEU A CA 1
ATOM 718 C C . LEU A 1 92 ? -10.996 0.080 13.189 1.00 91.81 92 LEU A C 1
ATOM 720 O O . LEU A 1 92 ? -11.003 1.253 13.548 1.00 91.81 92 LEU A O 1
ATOM 724 N N . LYS A 1 93 ? -11.368 -0.909 14.005 1.00 93.12 93 LYS A N 1
ATOM 725 C CA . LYS A 1 93 ? -11.692 -0.721 15.428 1.00 93.12 93 LYS A CA 1
ATOM 726 C C . LYS A 1 93 ? -10.606 -1.312 16.325 1.00 93.12 93 LYS A C 1
ATOM 728 O O . LYS A 1 93 ? -10.816 -2.309 17.010 1.00 93.12 93 LYS A O 1
ATOM 733 N N . GLY A 1 94 ? -9.418 -0.726 16.293 1.00 95.00 94 GLY A N 1
ATOM 734 C CA . GLY A 1 94 ? -8.268 -1.219 17.040 1.00 95.00 94 GLY A CA 1
ATOM 735 C C . GLY A 1 94 ? -6.986 -0.500 16.659 1.00 95.00 94 GLY A C 1
ATOM 736 O O . GLY A 1 94 ? -6.994 0.690 16.356 1.00 95.00 94 GLY A O 1
ATOM 737 N N . ARG A 1 95 ? -5.872 -1.229 16.692 1.00 97.25 95 ARG A N 1
ATOM 738 C CA . ARG A 1 95 ? -4.552 -0.739 16.290 1.00 97.25 95 ARG A CA 1
ATOM 739 C C . ARG A 1 95 ? -3.975 -1.650 15.221 1.00 97.25 95 ARG A C 1
ATOM 741 O O . ARG A 1 95 ? -4.183 -2.860 15.290 1.00 97.25 95 ARG A O 1
ATOM 748 N N . ALA A 1 96 ? -3.233 -1.081 14.284 1.00 97.44 96 ALA A N 1
ATOM 749 C CA . ALA A 1 96 ? -2.483 -1.840 13.297 1.00 97.44 96 ALA A CA 1
ATOM 750 C C . ALA A 1 96 ? -1.127 -1.191 13.014 1.00 97.44 96 ALA A C 1
ATOM 752 O O . ALA A 1 96 ? -0.971 0.031 13.095 1.00 97.44 96 ALA A O 1
ATOM 753 N N . THR A 1 97 ? -0.155 -2.025 12.661 1.00 98.25 97 THR A N 1
ATOM 754 C CA . THR A 1 97 ? 1.141 -1.603 12.140 1.00 98.25 97 THR A CA 1
ATOM 755 C C . THR A 1 97 ? 1.235 -2.025 10.684 1.00 98.25 97 THR A C 1
ATOM 757 O O . THR A 1 97 ? 1.145 -3.206 10.347 1.00 98.25 97 THR A O 1
ATOM 760 N N . LEU A 1 98 ? 1.394 -1.030 9.821 1.00 98.06 98 LEU A N 1
ATOM 761 C CA . LEU A 1 98 ? 1.477 -1.170 8.377 1.00 98.06 98 LEU A CA 1
ATOM 762 C C . LEU A 1 98 ? 2.876 -0.771 7.917 1.00 98.06 98 LEU A C 1
ATOM 764 O O . LEU A 1 98 ? 3.476 0.149 8.471 1.00 98.06 98 LEU A O 1
ATOM 768 N N . LYS A 1 99 ? 3.373 -1.405 6.861 1.00 98.44 99 LYS A N 1
ATOM 769 C CA . LYS A 1 99 ? 4.594 -0.988 6.171 1.00 98.44 99 LYS A CA 1
ATOM 770 C C . LYS A 1 99 ? 4.270 -0.702 4.715 1.00 98.44 99 LYS A C 1
ATOM 772 O O . LYS A 1 99 ? 3.848 -1.594 3.986 1.00 98.44 99 LYS A O 1
ATOM 777 N N . LEU A 1 100 ? 4.451 0.546 4.296 1.00 98.38 100 LEU A N 1
ATOM 778 C CA . LEU A 1 100 ? 4.278 0.941 2.906 1.00 98.38 100 LEU A CA 1
ATOM 779 C C . LEU A 1 100 ? 5.639 1.019 2.230 1.00 98.38 100 LEU A C 1
ATOM 781 O O . LEU A 1 100 ? 6.526 1.731 2.692 1.00 98.38 100 LEU A O 1
ATOM 785 N N . TRP A 1 101 ? 5.774 0.318 1.116 1.00 98.31 101 TRP A N 1
ATOM 786 C CA . TRP A 1 101 ? 6.933 0.380 0.245 1.00 98.31 101 TRP A CA 1
ATOM 787 C C . TRP A 1 101 ? 6.608 1.176 -1.008 1.00 98.31 101 TRP A C 1
ATOM 789 O O . TRP A 1 101 ? 5.550 0.990 -1.614 1.00 98.31 101 TRP A O 1
ATOM 799 N N . THR A 1 102 ? 7.523 2.047 -1.402 1.00 97.50 102 THR A N 1
ATOM 800 C CA . THR A 1 102 ? 7.468 2.804 -2.653 1.00 97.50 102 THR A CA 1
ATOM 801 C C . THR A 1 102 ? 8.882 3.254 -3.023 1.00 97.50 102 THR A C 1
ATOM 803 O O . THR A 1 102 ? 9.850 2.930 -2.335 1.00 97.50 102 THR A O 1
ATOM 806 N N . TYR A 1 103 ? 9.029 3.987 -4.118 1.00 96.00 103 TYR A N 1
ATOM 807 C CA . TYR A 1 103 ? 10.315 4.561 -4.493 1.00 96.00 103 TYR A CA 1
ATOM 808 C C . TYR A 1 103 ? 10.643 5.778 -3.618 1.00 96.00 103 TYR A C 1
ATOM 810 O O . TYR A 1 103 ? 9.755 6.557 -3.282 1.00 96.00 103 TYR A O 1
ATOM 818 N N . ASP A 1 104 ? 11.911 5.937 -3.247 1.00 94.25 104 ASP A N 1
ATOM 819 C CA . ASP A 1 104 ? 12.439 7.000 -2.374 1.00 94.25 104 ASP A CA 1
ATOM 820 C C . ASP A 1 104 ? 11.989 8.423 -2.751 1.00 94.25 104 ASP A C 1
ATOM 822 O O . ASP A 1 104 ? 11.637 9.219 -1.881 1.00 94.25 104 ASP A O 1
ATOM 826 N N . SER A 1 105 ? 11.932 8.713 -4.048 1.00 94.00 105 SER A N 1
ATOM 827 C CA . SER A 1 105 ? 11.447 9.977 -4.620 1.00 94.00 105 SER A CA 1
ATOM 828 C C . SER A 1 105 ? 9.944 10.238 -4.437 1.00 94.00 105 SER A C 1
ATOM 830 O O . SER A 1 105 ? 9.490 11.359 -4.659 1.00 94.00 105 SER A O 1
ATOM 832 N N . VAL A 1 106 ? 9.156 9.233 -4.043 1.00 96.81 106 VAL A N 1
ATOM 833 C CA . VAL A 1 106 ? 7.705 9.353 -3.863 1.00 96.81 106 VAL A CA 1
ATOM 834 C C . VAL A 1 106 ? 7.391 9.778 -2.433 1.00 96.81 106 VAL A C 1
ATOM 836 O O . VAL A 1 106 ? 7.692 9.068 -1.466 1.00 96.81 106 VAL A O 1
ATOM 839 N N . GLU A 1 107 ? 6.725 10.922 -2.300 1.00 97.44 107 GLU A N 1
ATOM 840 C CA . GLU A 1 107 ? 6.229 11.415 -1.019 1.00 97.44 107 GLU A CA 1
ATOM 841 C C . GLU A 1 107 ? 5.036 10.584 -0.526 1.00 97.44 107 GLU A C 1
ATOM 843 O O . GLU A 1 107 ? 4.128 10.232 -1.289 1.00 97.44 107 GLU A O 1
ATOM 848 N N . VAL A 1 108 ? 5.048 10.271 0.773 1.00 98.06 108 VAL A N 1
ATOM 849 C CA . VAL A 1 108 ? 3.970 9.552 1.455 1.00 98.06 108 VAL A CA 1
ATOM 850 C C . VAL A 1 108 ? 3.652 10.256 2.764 1.00 98.06 108 VAL A C 1
ATOM 852 O O . VAL A 1 108 ? 4.549 10.493 3.572 1.00 98.06 108 VAL A O 1
ATOM 855 N N . VAL A 1 109 ? 2.372 10.553 2.980 1.00 97.75 109 VAL A N 1
ATOM 856 C CA . VAL A 1 109 ? 1.889 11.329 4.127 1.00 97.75 109 VAL A CA 1
ATOM 857 C C . VAL A 1 109 ? 0.724 10.604 4.788 1.00 97.75 109 VAL A C 1
ATOM 859 O O . VAL A 1 109 ? -0.230 10.213 4.116 1.00 97.75 109 VAL A O 1
ATOM 862 N N . LEU A 1 110 ? 0.785 10.460 6.112 1.00 97.69 110 LEU A N 1
ATOM 863 C CA . LEU A 1 110 ? -0.370 10.083 6.923 1.00 97.69 110 LEU A CA 1
ATOM 864 C C . LEU A 1 110 ? -1.191 11.342 7.218 1.00 97.69 110 LEU A C 1
ATOM 866 O O . LEU A 1 110 ? -0.638 12.340 7.680 1.00 97.69 110 LEU A O 1
ATOM 870 N N . ARG A 1 111 ? -2.493 11.305 6.946 1.00 96.62 111 ARG A N 1
ATOM 871 C CA . ARG A 1 111 ? -3.393 12.450 7.129 1.00 96.62 111 ARG A CA 1
ATOM 872 C C . ARG A 1 111 ? -4.766 12.011 7.637 1.00 96.62 111 ARG A C 1
ATOM 874 O O . ARG A 1 111 ? -5.104 10.826 7.602 1.00 96.62 111 ARG A O 1
ATOM 881 N N . GLU A 1 112 ? -5.569 12.995 8.022 1.00 94.62 112 GLU A N 1
ATOM 882 C CA . GLU A 1 112 ? -6.991 12.794 8.300 1.00 94.62 112 GLU A CA 1
ATOM 883 C C . GLU A 1 112 ? -7.741 12.287 7.054 1.00 94.62 112 GLU A C 1
ATOM 885 O O . GLU A 1 112 ? -7.433 12.718 5.932 1.00 94.62 112 GLU A O 1
ATOM 890 N N . PRO A 1 113 ? -8.718 11.380 7.223 1.00 93.38 113 PRO A N 1
ATOM 891 C CA . PRO A 1 113 ? -9.431 10.801 6.100 1.00 93.38 113 PRO A CA 1
ATOM 892 C C . PRO A 1 113 ? -10.312 11.832 5.395 1.00 93.38 113 PRO A C 1
ATOM 894 O O . PRO A 1 113 ? -11.114 12.522 6.022 1.00 93.38 113 PRO A O 1
ATOM 897 N N . LEU A 1 114 ? -10.202 11.913 4.065 1.00 92.62 114 LEU A N 1
ATOM 898 C CA . LEU A 1 114 ? -11.029 12.841 3.277 1.00 92.62 114 LEU A CA 1
ATOM 899 C C . LEU A 1 114 ? -12.451 12.331 3.024 1.00 92.62 114 LEU A C 1
ATOM 901 O O . LEU A 1 114 ? -13.339 13.113 2.688 1.00 92.62 114 LEU A O 1
ATOM 905 N N . VAL A 1 115 ? -12.661 11.021 3.138 1.00 88.94 115 VAL A N 1
ATOM 906 C CA . VAL A 1 115 ? -13.951 10.372 2.900 1.00 88.94 115 VAL A CA 1
ATOM 907 C C . VAL A 1 115 ? -14.279 9.525 4.119 1.00 88.94 115 VAL A C 1
ATOM 909 O O . VAL A 1 115 ? -13.695 8.460 4.313 1.00 88.94 115 VAL A O 1
ATOM 912 N N . LEU A 1 116 ? -15.190 10.023 4.952 1.00 79.94 116 LEU A N 1
ATOM 913 C CA . LEU A 1 116 ? -15.458 9.457 6.274 1.00 79.94 116 LEU A CA 1
ATOM 914 C C . LEU A 1 116 ? -16.532 8.369 6.246 1.00 79.94 116 LEU A C 1
ATOM 916 O O . LEU A 1 116 ? -16.360 7.343 6.880 1.00 79.94 116 LEU A O 1
ATOM 920 N N . ASP A 1 117 ? -17.611 8.558 5.494 1.00 76.44 117 ASP A N 1
ATOM 921 C CA . ASP A 1 117 ? -18.902 7.878 5.686 1.00 76.44 117 ASP A CA 1
ATOM 922 C C . ASP A 1 117 ? -19.276 6.910 4.551 1.00 76.44 117 ASP A C 1
ATOM 924 O O . ASP A 1 117 ? -20.444 6.582 4.331 1.00 76.44 117 ASP A O 1
ATOM 928 N N . ARG A 1 118 ? -18.284 6.435 3.791 1.00 73.06 118 ARG A N 1
ATOM 929 C CA . ARG A 1 118 ? -18.526 5.484 2.694 1.00 73.06 118 ARG A CA 1
ATOM 930 C C . ARG A 1 118 ? -18.554 4.026 3.136 1.00 73.06 118 ARG A C 1
ATOM 932 O O . ARG A 1 118 ? -18.965 3.198 2.322 1.00 73.06 118 ARG A O 1
ATOM 939 N N . ALA A 1 119 ? -18.197 3.711 4.383 1.00 70.81 119 ALA A N 1
ATOM 940 C CA . ALA A 1 119 ? -18.186 2.338 4.889 1.00 70.81 119 ALA A CA 1
ATOM 941 C C . ALA A 1 119 ? -19.519 1.595 4.636 1.00 70.81 119 ALA A C 1
ATOM 943 O O . ALA A 1 119 ? -19.473 0.546 4.003 1.00 70.81 119 ALA A O 1
ATOM 944 N N . PRO A 1 120 ? -20.723 2.154 4.898 1.00 71.50 120 PRO A N 1
ATOM 945 C CA . PRO A 1 120 ? -21.987 1.453 4.610 1.00 71.50 120 PRO A CA 1
ATOM 946 C C . PRO A 1 120 ? -22.242 1.146 3.121 1.00 71.50 120 PRO A C 1
ATOM 948 O O . PRO A 1 120 ? -23.078 0.307 2.774 1.00 71.50 120 PRO A O 1
ATOM 951 N N . PHE A 1 121 ? -21.566 1.854 2.212 1.00 71.62 121 PHE A N 1
ATOM 952 C CA . PHE A 1 121 ? -21.675 1.640 0.768 1.00 71.62 121 PHE A CA 1
ATOM 953 C C . PHE A 1 121 ? -20.618 0.669 0.242 1.00 71.62 121 PHE A C 1
ATOM 955 O O . PHE A 1 121 ? -20.914 -0.089 -0.681 1.00 71.62 121 PHE A O 1
ATOM 962 N N . LEU A 1 122 ? -19.411 0.707 0.811 1.00 66.38 122 LEU A N 1
ATOM 963 C CA . LEU A 1 122 ? -18.256 -0.089 0.391 1.00 66.38 122 LEU A CA 1
ATOM 964 C C . LEU A 1 122 ? -18.204 -1.454 1.089 1.00 66.38 122 LEU A C 1
ATOM 966 O O . LEU A 1 122 ? -17.858 -2.449 0.464 1.00 66.38 122 LEU A O 1
ATOM 970 N N . GLU A 1 12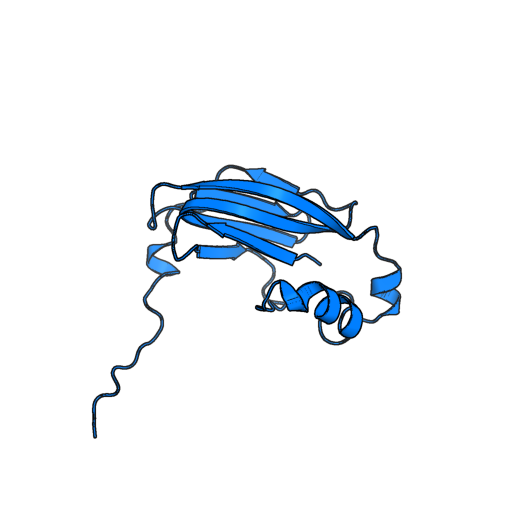3 ? -18.616 -1.511 2.353 1.00 64.56 123 GLU A N 1
ATOM 971 C CA . GLU A 1 123 ? -18.642 -2.697 3.219 1.00 64.56 123 GLU A CA 1
ATOM 972 C C . GLU A 1 123 ? -20.024 -3.358 3.231 1.00 64.56 123 GLU A C 1
ATOM 974 O O . GLU A 1 123 ? -20.438 -3.998 4.199 1.00 64.56 123 GLU A O 1
ATOM 979 N N . ARG A 1 124 ? -20.777 -3.220 2.134 1.00 62.09 124 ARG A N 1
ATOM 980 C CA . ARG A 1 124 ? -21.954 -4.067 1.944 1.00 62.09 124 ARG A CA 1
ATOM 981 C C . ARG A 1 124 ? -21.465 -5.511 1.927 1.00 62.09 124 ARG A C 1
ATOM 983 O O . ARG A 1 124 ? -20.528 -5.787 1.179 1.00 62.09 124 ARG A O 1
ATOM 990 N N . PRO A 1 125 ? -22.084 -6.432 2.686 1.00 57.47 125 PRO A N 1
ATOM 991 C CA . PRO A 1 125 ? -21.760 -7.847 2.604 1.00 57.47 125 PRO A CA 1
ATOM 992 C C . PRO A 1 125 ? -21.850 -8.301 1.142 1.00 57.47 125 PRO A C 1
ATOM 994 O O . PRO A 1 125 ? -22.934 -8.463 0.581 1.00 57.47 125 PRO A O 1
ATOM 997 N N . GLY A 1 126 ? -20.697 -8.424 0.490 1.00 51.59 126 GLY A N 1
ATOM 998 C CA . GLY A 1 126 ? -20.595 -8.834 -0.897 1.00 51.59 126 GLY A CA 1
ATOM 999 C C . GLY A 1 126 ? -20.869 -10.325 -0.994 1.00 51.59 126 GLY A C 1
ATOM 1000 O O . GLY A 1 126 ? -19.979 -11.129 -0.762 1.00 51.59 126 GLY A O 1
ATOM 1001 N N . PHE A 1 127 ? -22.112 -10.669 -1.329 1.00 49.81 127 PHE A N 1
ATOM 1002 C CA . PHE A 1 127 ? -22.503 -11.901 -2.017 1.00 49.81 127 PHE A CA 1
ATOM 1003 C C . PHE A 1 127 ? -22.037 -13.229 -1.387 1.00 49.81 127 PHE A C 1
ATOM 1005 O O . PHE A 1 127 ? -21.407 -14.061 -2.035 1.00 49.81 127 PHE A O 1
ATOM 1012 N N . TRP A 1 128 ? -22.471 -13.502 -0.157 1.00 43.78 128 TRP A N 1
ATOM 1013 C CA . TRP A 1 128 ? -22.862 -14.875 0.155 1.00 43.78 128 TRP A CA 1
ATOM 1014 C C . TRP A 1 128 ? -24.258 -15.052 -0.437 1.00 43.78 128 TRP A C 1
ATOM 1016 O O . TRP A 1 128 ? -25.244 -14.658 0.184 1.00 43.78 128 TRP A O 1
ATOM 1026 N N . LEU A 1 129 ? -24.371 -15.609 -1.647 1.00 47.91 129 LEU A N 1
ATOM 1027 C CA . LEU A 1 129 ? -25.599 -16.350 -1.925 1.00 47.91 129 LEU A CA 1
ATOM 1028 C C . LEU A 1 129 ? -25.684 -17.386 -0.801 1.00 47.91 129 LEU A C 1
ATOM 1030 O O . LEU A 1 129 ? -24.730 -18.160 -0.653 1.00 47.91 129 LEU A O 1
ATOM 1034 N N . PRO A 1 130 ? -26.760 -17.436 0.004 1.00 45.72 130 PRO A N 1
ATOM 1035 C CA . PRO A 1 130 ? -27.040 -18.693 0.658 1.00 45.72 130 PRO A CA 1
ATOM 1036 C C . PRO A 1 130 ? -27.060 -19.720 -0.474 1.00 45.72 130 PRO A C 1
ATOM 1038 O O . PRO A 1 130 ? -27.707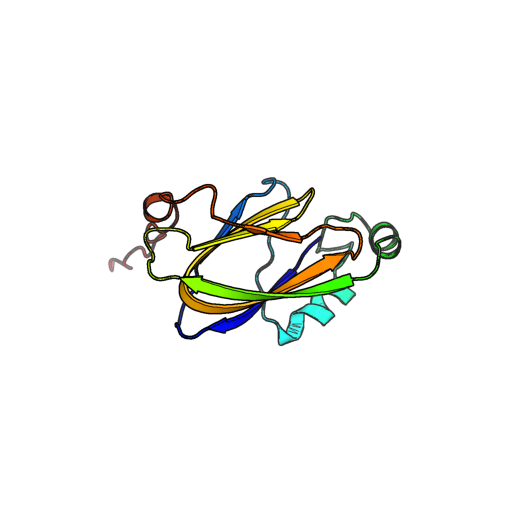 -19.500 -1.501 1.00 45.72 130 PRO A O 1
ATOM 1041 N N . GLN A 1 131 ? -26.308 -20.809 -0.336 1.00 45.75 131 GLN A N 1
ATOM 1042 C CA . GLN A 1 131 ? -26.632 -22.015 -1.079 1.00 45.75 131 GLN A CA 1
ATOM 1043 C C . GLN A 1 131 ? -28.033 -22.419 -0.608 1.00 45.75 131 GLN A C 1
ATOM 1045 O O . GLN A 1 131 ? -28.201 -23.219 0.306 1.00 45.75 131 GLN A O 1
ATOM 1050 N N . THR A 1 132 ? -29.056 -21.775 -1.163 1.00 44.56 132 THR A N 1
ATOM 1051 C CA . THR A 1 132 ? -30.415 -22.273 -1.127 1.00 44.56 132 THR A CA 1
ATOM 1052 C C . THR A 1 132 ? -30.372 -23.535 -1.959 1.00 44.56 132 THR A C 1
ATOM 1054 O O . THR A 1 132 ? -30.224 -23.502 -3.176 1.00 44.56 132 THR A O 1
ATOM 1057 N N . ILE A 1 133 ? -30.382 -24.631 -1.218 1.00 45.00 133 ILE A N 1
ATOM 1058 C CA . ILE A 1 133 ? -30.644 -25.996 -1.636 1.00 45.00 133 ILE A CA 1
ATOM 1059 C C . ILE A 1 133 ? -31.719 -25.998 -2.736 1.00 45.00 133 ILE A C 1
ATOM 1061 O O . ILE A 1 133 ? -32.828 -25.510 -2.508 1.00 45.00 133 ILE A O 1
ATOM 1065 N N . SER A 1 134 ? -31.393 -26.578 -3.892 1.00 41.94 134 SER A N 1
ATOM 1066 C CA . SER A 1 134 ? -32.345 -27.228 -4.801 1.00 41.94 134 SER A CA 1
ATOM 1067 C C . SER A 1 134 ? -31.673 -28.424 -5.452 1.00 41.94 134 SER A C 1
ATOM 1069 O O . SER A 1 134 ? -30.597 -28.192 -6.053 1.00 41.94 134 SER A O 1
#

Organism: Opuntia streptacantha (NCBI:txid393608)

pLDDT: mean 89.29, std 13.78, range [41.94, 98.44]

Foldseek 3Di:
DKDKDWPDWPDPDKDKDDDFPPPQDDDDDHPVCVVVCCVVDALNPRDPVPHPVNVVPAADWDKDKDKFADQDLQWFGKWWAKPPGGIITMGDRGITIMMMIDHPPIDIDIGHDPDTGCSCVVVDPPDPPPPPDD